Protein AF-A0A965H391-F1 (afdb_monomer)

Radius of gyration: 16.69 Å; Cα contacts (8 Å, |Δi|>4): 36; chains: 1; bounding box: 26×59×29 Å

Structure (mmCIF, N/CA/C/O backbone):
data_AF-A0A965H391-F1
#
_entry.id   AF-A0A965H391-F1
#
loop_
_atom_site.group_PDB
_atom_site.id
_atom_site.type_symbol
_atom_site.label_atom_id
_atom_site.label_alt_id
_atom_site.label_comp_id
_atom_site.label_asym_id
_atom_site.label_entity_id
_atom_site.label_seq_id
_atom_site.pdbx_PDB_ins_code
_atom_site.Cartn_x
_atom_site.Cartn_y
_atom_site.Cartn_z
_atom_site.occupancy
_atom_site.B_iso_or_equiv
_atom_site.auth_seq_id
_atom_site.auth_comp_id
_atom_site.auth_asym_id
_atom_site.auth_atom_id
_atom_site.pdbx_PDB_model_num
ATOM 1 N N . MET A 1 1 ? -5.784 -49.382 -8.879 1.00 51.28 1 MET A N 1
ATOM 2 C CA . MET A 1 1 ? -5.976 -48.268 -9.828 1.00 51.28 1 MET A CA 1
ATOM 3 C C . MET A 1 1 ? -5.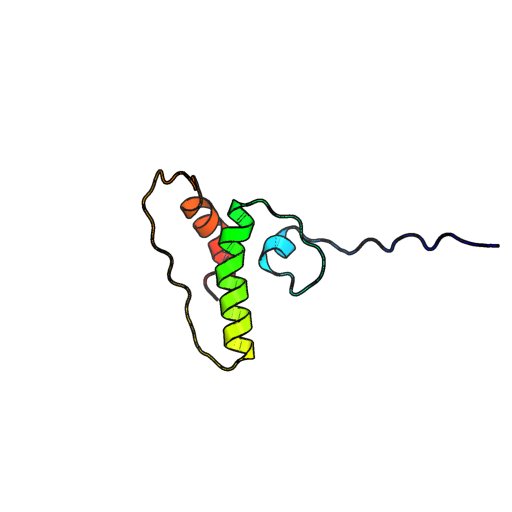570 -47.008 -9.078 1.00 51.28 1 MET A C 1
ATOM 5 O O . MET A 1 1 ? -6.305 -46.589 -8.200 1.00 51.28 1 MET A O 1
ATOM 9 N N . ASN A 1 2 ? -4.339 -46.529 -9.270 1.00 61.16 2 ASN A N 1
ATOM 10 C CA . ASN A 1 2 ? -3.808 -45.379 -8.535 1.00 61.16 2 ASN A CA 1
ATOM 11 C C . ASN A 1 2 ? -3.978 -44.155 -9.437 1.00 61.16 2 ASN A C 1
ATOM 13 O O . ASN A 1 2 ? -3.213 -43.985 -10.382 1.00 61.16 2 ASN A O 1
ATOM 17 N N . MET A 1 3 ? -5.039 -43.382 -9.220 1.00 62.50 3 MET A N 1
ATOM 18 C CA . MET A 1 3 ? -5.212 -42.103 -9.901 1.00 62.50 3 MET A CA 1
ATOM 19 C C . MET A 1 3 ? -4.198 -41.148 -9.258 1.00 62.50 3 MET A C 1
ATOM 21 O O . MET A 1 3 ? -4.254 -40.987 -8.035 1.00 62.50 3 MET A O 1
ATOM 25 N N . PRO A 1 4 ? -3.231 -40.569 -9.993 1.00 63.38 4 PRO A N 1
ATOM 26 C CA . PRO A 1 4 ? -2.464 -39.473 -9.425 1.00 63.38 4 PRO A CA 1
ATOM 27 C C . PRO A 1 4 ? -3.486 -38.400 -9.053 1.00 63.38 4 PRO A C 1
ATOM 29 O O . PRO A 1 4 ? -4.298 -38.016 -9.893 1.00 63.38 4 PRO A O 1
ATOM 32 N N . ALA A 1 5 ? -3.514 -37.994 -7.782 1.00 68.12 5 ALA A N 1
ATOM 33 C CA . ALA A 1 5 ? -4.318 -36.857 -7.368 1.00 68.12 5 ALA A CA 1
ATOM 34 C C . ALA A 1 5 ? -3.877 -35.682 -8.244 1.00 68.12 5 ALA A C 1
ATOM 36 O O . ALA A 1 5 ? -2.742 -35.217 -8.116 1.00 68.12 5 ALA A O 1
ATOM 37 N N . GLU A 1 6 ? -4.721 -35.275 -9.194 1.00 66.56 6 GLU A N 1
ATOM 38 C CA . GLU A 1 6 ? -4.437 -34.089 -9.984 1.00 66.56 6 GLU A CA 1
ATOM 39 C C . GLU A 1 6 ? -4.256 -32.941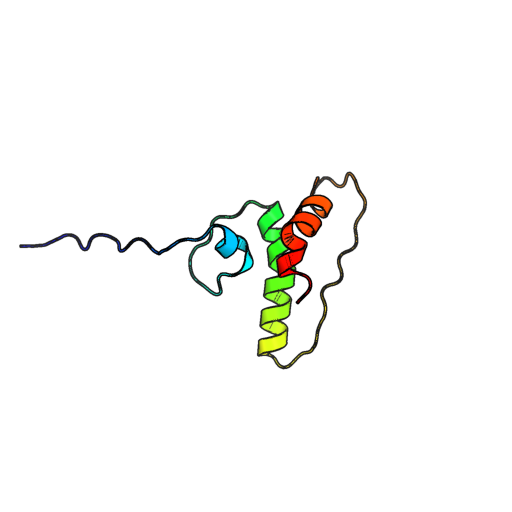 -8.993 1.00 66.56 6 GLU A C 1
ATOM 41 O O . GLU A 1 6 ? -5.106 -32.767 -8.109 1.00 66.56 6 GLU A O 1
ATOM 46 N N . PRO A 1 7 ? -3.136 -32.201 -9.050 1.00 67.06 7 PRO A N 1
ATOM 47 C CA . PRO A 1 7 ? -2.949 -31.089 -8.144 1.00 67.06 7 PRO A CA 1
ATOM 48 C C . PRO A 1 7 ? -4.096 -30.113 -8.396 1.00 67.06 7 PRO A C 1
ATOM 50 O O . PRO A 1 7 ? -4.199 -29.539 -9.479 1.00 67.06 7 PRO A O 1
ATOM 53 N N . MET A 1 8 ? -4.981 -29.959 -7.408 1.00 75.81 8 MET A N 1
ATOM 54 C CA . MET A 1 8 ? -6.051 -28.974 -7.472 1.00 75.81 8 MET A CA 1
ATOM 55 C C . MET A 1 8 ? -5.401 -27.601 -7.625 1.00 75.81 8 MET A C 1
ATOM 57 O O . MET A 1 8 ? -4.771 -27.092 -6.694 1.00 75.81 8 MET A O 1
ATOM 61 N N . LEU A 1 9 ? -5.508 -27.025 -8.821 1.00 77.50 9 LEU A N 1
ATOM 62 C CA . LEU A 1 9 ? -5.021 -25.680 -9.083 1.00 77.50 9 LEU A CA 1
ATOM 63 C C . LEU A 1 9 ? -5.851 -24.709 -8.247 1.00 77.50 9 LEU A C 1
ATOM 65 O O . LEU A 1 9 ? -7.081 -24.712 -8.299 1.00 77.50 9 LEU A O 1
ATOM 69 N N . ARG A 1 10 ? -5.166 -23.891 -7.447 1.00 81.25 10 ARG A N 1
ATOM 70 C CA . ARG A 1 10 ? -5.806 -22.810 -6.701 1.00 81.25 10 ARG A CA 1
ATOM 71 C C .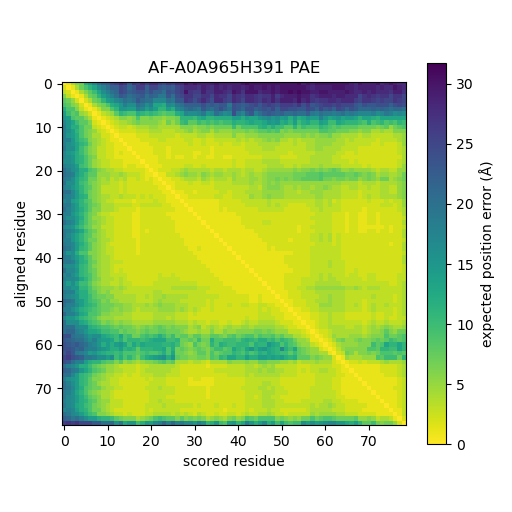 ARG A 1 10 ? -6.381 -21.797 -7.694 1.00 81.25 10 ARG A C 1
ATOM 73 O O . ARG A 1 10 ? -5.729 -21.482 -8.687 1.00 81.25 10 ARG A O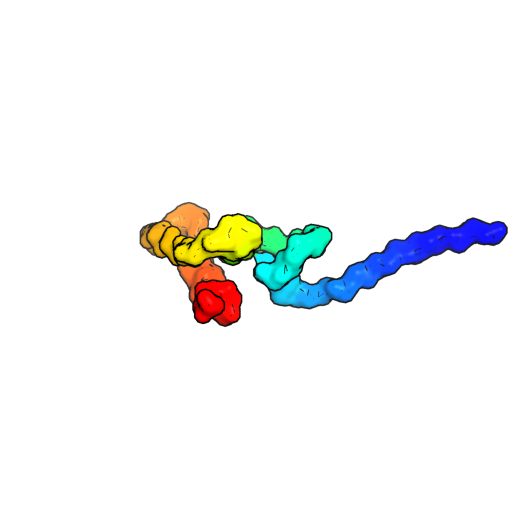 1
ATOM 80 N N . ASP A 1 11 ? -7.565 -21.268 -7.400 1.00 86.00 11 ASP A N 1
ATOM 81 C CA . ASP A 1 11 ? -8.090 -20.092 -8.096 1.00 86.00 11 ASP A CA 1
ATOM 82 C C . ASP A 1 11 ? -7.228 -18.877 -7.716 1.00 86.00 11 ASP A C 1
ATOM 84 O O . ASP A 1 11 ? -7.177 -18.489 -6.546 1.00 86.00 11 ASP A O 1
ATOM 88 N N . VAL A 1 12 ? -6.463 -18.362 -8.682 1.00 87.31 12 VAL A N 1
ATOM 89 C CA . VAL A 1 12 ? -5.486 -17.282 -8.491 1.00 87.31 12 VAL A CA 1
ATOM 90 C C . VAL A 1 12 ? -5.973 -16.039 -9.212 1.00 87.31 12 VAL A C 1
ATOM 92 O O . VAL A 1 12 ? -6.180 -16.047 -10.426 1.00 87.31 12 VAL A O 1
ATOM 95 N N . GLN A 1 13 ? -6.072 -14.942 -8.470 1.00 90.94 13 GLN A N 1
ATOM 96 C CA . GLN A 1 13 ? -6.454 -13.638 -8.988 1.00 90.94 13 GLN A CA 1
ATOM 97 C C . GLN A 1 13 ? -5.247 -12.701 -9.022 1.00 90.94 13 GLN A C 1
ATOM 99 O O . GLN A 1 13 ? -4.344 -12.762 -8.189 1.00 90.94 13 GLN A O 1
ATOM 104 N N . LEU A 1 14 ? -5.226 -11.767 -9.978 1.00 90.69 14 LEU A N 1
ATOM 105 C CA . LEU A 1 14 ? -4.109 -10.823 -10.103 1.00 90.69 14 LEU A CA 1
ATOM 106 C C . LEU A 1 14 ? -3.903 -9.989 -8.835 1.00 90.69 14 LEU A C 1
ATOM 108 O O . LEU A 1 14 ? -2.771 -9.604 -8.539 1.00 90.69 14 LEU A O 1
ATOM 112 N N . ASP A 1 15 ? -4.968 -9.678 -8.101 1.00 93.06 15 ASP A N 1
ATOM 113 C CA . ASP A 1 15 ? -4.903 -8.855 -6.892 1.00 93.06 15 ASP A CA 1
ATOM 114 C C . ASP A 1 15 ? -4.423 -9.616 -5.652 1.00 93.06 15 ASP A C 1
ATOM 116 O O . ASP A 1 15 ? -4.052 -8.972 -4.669 1.00 93.06 15 ASP A O 1
ATOM 120 N N . ASP A 1 16 ? -4.266 -10.942 -5.725 1.00 93.94 16 ASP A N 1
ATOM 121 C CA . ASP A 1 16 ? -3.750 -11.771 -4.626 1.00 93.94 16 ASP A CA 1
ATOM 122 C C . ASP A 1 16 ? -2.368 -11.314 -4.148 1.00 93.94 16 ASP A C 1
ATOM 124 O O . ASP A 1 16 ? -2.044 -11.402 -2.958 1.00 93.94 16 ASP A O 1
ATOM 128 N N . LYS A 1 17 ? -1.581 -10.710 -5.050 1.00 94.12 17 LYS A N 1
ATOM 129 C CA . LYS A 1 17 ? -0.313 -10.037 -4.731 1.00 94.12 17 LYS A CA 1
ATOM 130 C C . LYS A 1 17 ? -0.441 -8.983 -3.623 1.00 94.12 17 LYS A C 1
ATOM 132 O O . LYS A 1 17 ? 0.543 -8.733 -2.933 1.00 94.12 17 LYS A O 1
ATOM 137 N N . TYR A 1 18 ? -1.629 -8.435 -3.366 1.00 94.88 18 TYR A N 1
ATOM 138 C CA . TYR A 1 18 ? -1.912 -7.526 -2.250 1.00 94.88 18 TYR A CA 1
ATOM 139 C C . TYR A 1 18 ? -2.951 -8.078 -1.271 1.00 94.88 18 TYR A C 1
ATOM 141 O O . TYR A 1 18 ? -2.823 -7.842 -0.071 1.00 94.88 18 TYR A O 1
ATOM 149 N N . THR A 1 19 ? -3.949 -8.833 -1.729 1.00 93.50 19 THR A N 1
ATOM 150 C CA . THR A 1 19 ? -5.114 -9.220 -0.911 1.00 93.50 19 THR A CA 1
ATOM 151 C C . THR A 1 19 ? -4.956 -10.549 -0.190 1.00 93.50 19 THR A C 1
ATOM 153 O O . THR A 1 19 ? -5.451 -10.660 0.927 1.00 93.50 19 TH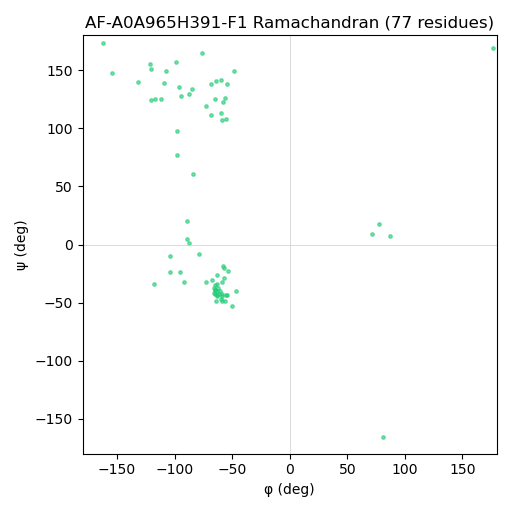R A O 1
ATOM 156 N N . ALA A 1 20 ? -4.230 -11.516 -0.763 1.00 93.19 20 ALA A N 1
ATOM 157 C CA . ALA A 1 20 ? -4.144 -12.861 -0.198 1.00 93.19 20 ALA A CA 1
ATOM 158 C C . ALA A 1 20 ? -3.680 -12.835 1.267 1.00 93.19 20 ALA A C 1
ATOM 160 O O . ALA A 1 20 ? -2.761 -12.100 1.633 1.00 93.19 20 ALA A O 1
ATOM 161 N N . ASP A 1 21 ? -4.297 -13.657 2.095 1.00 89.19 21 ASP A N 1
ATOM 162 C CA . ASP A 1 21 ? -4.017 -13.843 3.518 1.00 89.19 21 ASP A CA 1
ATOM 163 C C . ASP A 1 21 ? -3.067 -15.023 3.781 1.00 89.19 21 ASP A C 1
ATOM 165 O O . ASP A 1 21 ? -2.328 -15.017 4.765 1.00 89.19 21 ASP A O 1
ATOM 169 N N . GLY A 1 22 ? -3.005 -15.988 2.859 1.00 87.62 22 GLY A N 1
ATOM 170 C CA . GLY A 1 22 ? -2.093 -17.124 2.939 1.00 87.62 22 GLY A CA 1
ATOM 171 C C . GLY A 1 22 ? -1.871 -17.872 1.623 1.00 87.62 22 GLY A C 1
ATOM 172 O O . GLY A 1 22 ? -2.525 -17.640 0.602 1.00 87.62 22 GLY A O 1
ATOM 173 N N . GLY A 1 23 ? -0.936 -18.822 1.666 1.00 89.06 23 GLY A N 1
ATOM 174 C CA . GLY A 1 23 ? -0.490 -19.622 0.522 1.00 89.06 23 GLY A CA 1
ATOM 175 C C . GLY A 1 23 ? 0.527 -18.911 -0.375 1.00 89.06 23 GLY A C 1
ATOM 176 O O . GLY A 1 23 ? 1.147 -17.925 0.020 1.00 89.06 23 GLY A O 1
ATOM 177 N N . GLN A 1 24 ? 0.744 -19.459 -1.572 1.00 89.88 24 GLN A N 1
ATOM 178 C CA . GLN A 1 24 ? 1.741 -18.951 -2.514 1.00 89.88 24 GLN A CA 1
ATOM 179 C C . GLN A 1 24 ? 1.171 -17.811 -3.362 1.00 89.88 24 GLN A C 1
ATOM 181 O O . GLN A 1 24 ? 0.079 -17.925 -3.912 1.00 89.88 24 GLN A O 1
ATOM 186 N N . VAL A 1 25 ? 1.941 -16.730 -3.486 1.00 92.31 25 VAL A N 1
ATOM 187 C CA . VAL A 1 25 ? 1.638 -15.581 -4.345 1.00 92.31 25 VAL A CA 1
ATOM 188 C C . VAL A 1 25 ? 2.864 -15.228 -5.177 1.00 92.31 25 VAL A C 1
ATOM 190 O O . VAL A 1 25 ? 3.989 -15.242 -4.676 1.00 92.31 25 VAL A O 1
ATOM 193 N N . TYR A 1 26 ? 2.646 -14.890 -6.446 1.00 91.19 26 TYR A N 1
ATOM 194 C CA . TYR A 1 26 ? 3.699 -14.421 -7.342 1.00 91.19 26 TYR A CA 1
ATOM 195 C C . TYR A 1 26 ? 3.734 -12.898 -7.346 1.00 91.19 26 TYR A C 1
ATOM 197 O O . TYR A 1 26 ? 2.712 -12.241 -7.549 1.00 91.19 26 TYR A O 1
ATOM 205 N N . LEU A 1 27 ? 4.914 -12.334 -7.108 1.00 93.94 27 LEU A N 1
ATOM 206 C CA . LEU A 1 27 ? 5.107 -10.893 -7.024 1.00 93.94 27 LEU A CA 1
ATOM 207 C C . LEU A 1 27 ? 6.545 -10.502 -7.369 1.00 93.94 27 LEU A C 1
ATOM 209 O O . LEU A 1 27 ? 7.490 -11.243 -7.103 1.00 93.94 27 LEU A O 1
ATOM 213 N N . THR A 1 28 ? 6.711 -9.325 -7.964 1.00 94.00 28 THR A N 1
ATOM 214 C CA . THR A 1 28 ? 8.028 -8.712 -8.176 1.00 94.00 28 THR A CA 1
ATOM 215 C C . THR A 1 28 ? 8.570 -8.126 -6.872 1.00 94.00 28 THR A C 1
ATOM 217 O O . THR A 1 28 ? 7.814 -7.877 -5.931 1.00 94.00 28 THR A O 1
ATOM 220 N N . GLY A 1 29 ? 9.869 -7.811 -6.821 1.00 92.50 29 GLY A N 1
ATOM 221 C CA . GLY A 1 29 ? 10.465 -7.144 -5.656 1.00 92.50 29 GLY A CA 1
ATOM 222 C C . GLY A 1 29 ? 9.745 -5.843 -5.272 1.00 92.50 29 GLY A C 1
ATOM 223 O O . GLY A 1 29 ? 9.414 -5.639 -4.109 1.00 92.50 29 GLY A O 1
ATOM 224 N N . THR A 1 30 ? 9.397 -4.997 -6.247 1.00 93.56 30 THR A N 1
ATOM 225 C CA . THR A 1 30 ? 8.653 -3.751 -5.990 1.00 93.56 30 THR A CA 1
ATOM 226 C C . THR A 1 30 ? 7.245 -4.018 -5.454 1.00 93.56 30 THR A C 1
ATOM 228 O O . THR A 1 30 ? 6.793 -3.322 -4.549 1.00 93.56 30 THR A O 1
ATOM 231 N N . GLN A 1 31 ? 6.547 -5.040 -5.963 1.00 94.50 31 GLN A N 1
ATOM 232 C CA . GLN A 1 31 ? 5.241 -5.440 -5.428 1.00 94.50 31 GLN A CA 1
ATOM 233 C C . GLN A 1 31 ? 5.358 -5.970 -3.994 1.00 94.50 31 GLN A C 1
ATOM 235 O O . GLN A 1 31 ? 4.477 -5.693 -3.184 1.00 94.50 31 GLN A O 1
ATOM 240 N N . ALA A 1 32 ? 6.458 -6.657 -3.661 1.00 94.75 32 ALA A N 1
ATOM 241 C CA . ALA A 1 32 ? 6.753 -7.085 -2.295 1.00 94.75 32 ALA A CA 1
ATOM 242 C C . ALA A 1 32 ? 6.835 -5.884 -1.355 1.00 94.75 32 ALA A C 1
ATOM 244 O O . ALA A 1 32 ? 6.166 -5.864 -0.327 1.00 94.75 32 ALA A O 1
ATOM 245 N N . LEU A 1 33 ? 7.593 -4.857 -1.750 1.00 94.19 33 LEU A N 1
ATOM 246 C CA . LEU A 1 33 ? 7.745 -3.633 -0.965 1.00 94.19 33 LEU A CA 1
ATOM 247 C C . LEU A 1 33 ? 6.407 -2.918 -0.751 1.00 94.19 33 LEU A C 1
ATOM 249 O O . LEU A 1 33 ? 6.135 -2.485 0.362 1.00 94.19 33 LEU A O 1
ATOM 253 N N . VAL A 1 34 ? 5.539 -2.870 -1.769 1.00 95.19 34 VAL A N 1
ATOM 254 C CA . VAL A 1 34 ? 4.177 -2.314 -1.635 1.00 95.19 34 VAL A CA 1
ATOM 255 C C . VAL A 1 34 ? 3.316 -3.157 -0.686 1.00 95.19 34 VAL A C 1
ATOM 257 O O . VAL A 1 34 ? 2.515 -2.618 0.072 1.00 95.19 34 VAL A O 1
ATOM 260 N N . ARG A 1 35 ? 3.468 -4.485 -0.707 1.00 95.31 35 ARG A N 1
ATOM 261 C CA . ARG A 1 35 ? 2.691 -5.412 0.127 1.00 95.31 35 ARG A CA 1
ATOM 262 C C . ARG A 1 35 ? 3.107 -5.369 1.603 1.00 95.31 35 ARG A C 1
ATOM 264 O O . ARG A 1 35 ? 2.261 -5.571 2.471 1.00 95.31 35 ARG A O 1
ATOM 271 N N . LEU A 1 36 ? 4.380 -5.108 1.903 1.00 94.56 36 LEU A N 1
ATOM 272 C CA . LEU A 1 36 ? 4.913 -5.067 3.272 1.00 94.56 36 LEU A CA 1
ATOM 273 C C . LEU A 1 36 ? 4.097 -4.199 4.254 1.00 94.56 36 LEU A C 1
ATOM 275 O O . LEU A 1 36 ? 3.701 -4.734 5.292 1.00 94.56 36 LEU A O 1
ATOM 279 N N . PRO A 1 37 ? 3.791 -2.914 3.977 1.00 94.31 37 PRO A N 1
ATOM 280 C CA . PRO A 1 37 ? 2.997 -2.090 4.891 1.00 94.31 37 PRO A CA 1
ATOM 281 C C . PRO A 1 37 ? 1.571 -2.624 5.092 1.00 94.31 37 PRO A C 1
ATOM 283 O O . PRO A 1 37 ? 1.063 -2.571 6.209 1.00 94.31 37 PRO A O 1
ATOM 286 N N . LEU A 1 38 ? 0.952 -3.218 4.064 1.00 94.25 38 LEU A N 1
ATOM 287 C CA . LEU A 1 38 ? -0.363 -3.865 4.186 1.00 94.25 38 LEU A CA 1
ATOM 288 C C . LEU A 1 38 ? -0.308 -5.056 5.145 1.00 94.25 38 LEU A C 1
ATOM 290 O O . LEU A 1 38 ? -1.178 -5.232 5.995 1.00 94.25 38 LEU A O 1
ATOM 294 N N . MET A 1 39 ? 0.739 -5.875 5.030 1.00 94.81 39 MET A N 1
ATOM 295 C CA . MET A 1 39 ? 0.952 -7.011 5.924 1.00 94.81 39 MET A CA 1
ATOM 296 C C . MET A 1 39 ? 1.207 -6.561 7.363 1.00 94.81 39 MET A C 1
ATOM 298 O O . MET A 1 39 ? 0.692 -7.192 8.285 1.00 94.81 39 MET A O 1
ATOM 302 N N . GLN A 1 40 ? 1.962 -5.477 7.558 1.00 95.56 40 GLN A N 1
ATOM 303 C CA . GLN A 1 40 ? 2.176 -4.905 8.885 1.00 95.56 40 GLN A CA 1
ATOM 304 C C . GLN A 1 40 ? 0.858 -4.396 9.480 1.00 95.56 40 GLN A C 1
ATOM 306 O O . GLN A 1 40 ? 0.506 -4.805 10.581 1.00 95.56 40 GLN A O 1
ATOM 311 N N . ARG A 1 41 ? 0.071 -3.617 8.724 1.00 94.50 41 ARG A N 1
ATOM 312 C CA . ARG A 1 41 ? -1.251 -3.135 9.156 1.00 94.50 41 ARG A CA 1
ATOM 313 C C . ARG A 1 41 ? -2.177 -4.280 9.566 1.00 94.50 41 ARG A C 1
ATOM 315 O O . ARG A 1 41 ? -2.822 -4.197 10.605 1.00 94.50 41 ARG A O 1
ATOM 322 N N . ARG A 1 42 ? -2.216 -5.370 8.790 1.00 93.50 42 ARG A N 1
ATOM 323 C CA . ARG A 1 42 ? -3.000 -6.574 9.124 1.00 93.50 42 ARG A CA 1
ATOM 324 C C . ARG A 1 42 ? -2.554 -7.218 10.436 1.00 93.50 42 ARG A C 1
ATOM 326 O O . ARG A 1 42 ? -3.403 -7.606 11.232 1.00 93.50 42 ARG A O 1
ATOM 333 N N . ARG A 1 43 ? -1.242 -7.326 10.674 1.00 95.44 43 ARG A N 1
ATOM 334 C CA . ARG A 1 43 ? -0.704 -7.850 11.943 1.00 95.44 43 ARG A CA 1
ATOM 335 C C . ARG A 1 43 ? -1.050 -6.947 13.118 1.00 95.44 43 ARG A C 1
ATOM 337 O O . ARG A 1 43 ? -1.462 -7.450 14.156 1.00 95.44 43 ARG A O 1
ATOM 344 N N . ASP A 1 44 ? -0.926 -5.639 12.935 1.00 97.19 44 ASP A N 1
ATOM 345 C CA . ASP A 1 44 ? -1.240 -4.655 13.966 1.00 97.19 44 ASP A CA 1
ATOM 346 C C . ASP A 1 44 ? -2.728 -4.704 14.332 1.00 97.19 44 ASP A C 1
ATOM 348 O O . ASP A 1 44 ? -3.062 -4.780 15.510 1.00 97.19 44 ASP A O 1
ATOM 352 N N . LEU A 1 45 ? -3.622 -4.788 13.340 1.00 95.69 45 LEU A N 1
ATOM 353 C CA . LEU A 1 45 ? -5.057 -4.994 13.563 1.00 95.69 45 LEU A CA 1
ATOM 354 C C . LEU A 1 45 ? -5.349 -6.293 14.325 1.00 95.69 45 LEU A C 1
ATOM 356 O O . LEU A 1 45 ? -6.132 -6.278 15.272 1.00 95.69 45 LEU A O 1
ATOM 360 N N . ALA A 1 46 ? -4.694 -7.401 13.961 1.00 96.56 46 ALA A N 1
ATOM 361 C CA . ALA A 1 46 ? -4.835 -8.675 14.669 1.00 96.56 46 ALA A CA 1
ATOM 362 C C . ALA A 1 46 ? -4.335 -8.609 16.126 1.00 96.56 46 ALA A C 1
ATOM 364 O O . ALA A 1 46 ? -4.818 -9.354 16.976 1.00 96.56 46 ALA A O 1
ATOM 365 N N . ALA A 1 47 ? -3.401 -7.704 16.424 1.00 98.19 47 ALA A N 1
ATOM 366 C CA . ALA A 1 47 ? -2.921 -7.413 17.773 1.00 98.19 47 ALA A CA 1
ATOM 367 C C . ALA A 1 47 ? -3.753 -6.340 18.510 1.00 98.19 47 ALA A C 1
ATOM 369 O O . ALA A 1 47 ? -3.420 -5.984 19.639 1.00 98.19 47 ALA A O 1
ATOM 370 N N . GLY A 1 48 ? -4.816 -5.804 17.896 1.00 98.25 48 GLY A N 1
ATOM 371 C CA . GLY A 1 48 ? -5.651 -4.745 18.475 1.00 98.25 48 GLY A CA 1
ATOM 372 C C . GLY A 1 48 ? -5.036 -3.341 18.416 1.00 98.25 48 GLY A C 1
ATOM 373 O O . GLY A 1 48 ? -5.472 -2.448 19.140 1.00 98.25 48 GLY A O 1
ATOM 374 N N . LEU A 1 49 ? -4.025 -3.124 17.572 1.00 98.19 49 LEU A N 1
ATOM 375 C CA . LEU A 1 49 ? -3.338 -1.845 17.406 1.00 98.19 49 LEU A CA 1
ATOM 376 C C . LEU A 1 49 ? -3.911 -1.050 16.222 1.00 98.19 49 LEU A C 1
ATOM 378 O O . LEU A 1 49 ? -4.099 -1.568 15.118 1.00 98.19 49 LEU A O 1
ATOM 382 N N . ASN A 1 50 ? -4.132 0.251 16.427 1.00 95.62 50 ASN A N 1
ATOM 383 C CA . ASN A 1 50 ? -4.540 1.169 15.363 1.00 95.62 50 ASN A CA 1
ATOM 384 C C . ASN A 1 50 ? -3.344 1.949 14.799 1.00 95.62 50 ASN A C 1
ATOM 386 O O . ASN A 1 50 ? -3.122 3.107 15.145 1.00 95.62 50 ASN A O 1
ATOM 390 N N . THR A 1 51 ? -2.549 1.288 13.963 1.00 95.00 51 THR A N 1
ATOM 391 C CA . THR A 1 51 ? -1.351 1.856 13.334 1.00 95.00 51 THR A CA 1
ATOM 392 C C . THR A 1 51 ? -1.619 2.323 11.903 1.00 95.00 51 THR A C 1
ATOM 394 O O . THR A 1 51 ? -2.531 1.842 11.231 1.00 95.00 51 THR A O 1
ATOM 397 N N . GLY A 1 52 ? -0.786 3.248 11.424 1.00 92.00 52 GLY A N 1
ATOM 398 C CA . GLY A 1 52 ? -0.724 3.657 10.022 1.00 92.00 52 GLY A CA 1
ATOM 399 C C . GLY A 1 52 ? 0.670 3.419 9.446 1.00 92.00 52 GLY A C 1
ATOM 400 O O . GLY A 1 52 ? 1.666 3.461 10.169 1.00 92.00 52 GLY A O 1
ATOM 401 N N . GLY A 1 53 ? 0.746 3.175 8.138 1.00 90.38 53 GLY A N 1
ATOM 402 C CA . GLY A 1 53 ? 2.014 3.104 7.417 1.00 90.38 53 GLY A CA 1
ATOM 403 C C . GLY A 1 53 ? 2.452 4.488 6.942 1.00 90.38 53 GLY A C 1
ATOM 404 O O . GLY A 1 53 ? 1.685 5.183 6.283 1.00 90.38 53 GLY A O 1
ATOM 405 N N . TYR A 1 54 ? 3.694 4.876 7.231 1.00 91.88 54 TYR A N 1
ATOM 406 C CA . TYR A 1 54 ? 4.303 6.089 6.683 1.00 91.88 54 TYR A CA 1
ATOM 407 C C . TYR A 1 54 ? 5.515 5.721 5.829 1.00 91.88 54 TYR A C 1
ATOM 409 O O . TYR A 1 54 ? 6.423 5.032 6.293 1.00 91.88 54 TYR A O 1
ATOM 417 N N . ILE A 1 55 ? 5.523 6.173 4.575 1.00 90.25 55 ILE A N 1
ATOM 418 C CA . ILE A 1 55 ? 6.586 5.884 3.611 1.00 90.25 55 ILE A CA 1
ATOM 419 C C . ILE A 1 55 ? 7.198 7.206 3.161 1.00 90.25 55 ILE A C 1
ATOM 421 O O . ILE A 1 55 ? 6.503 8.076 2.638 1.00 90.25 55 ILE A O 1
ATOM 425 N N . SER A 1 56 ? 8.511 7.335 3.326 1.00 89.25 56 SER A N 1
ATOM 426 C CA . SER A 1 56 ? 9.301 8.455 2.823 1.00 89.25 56 SER A CA 1
ATOM 427 C C . SER A 1 56 ? 10.402 7.953 1.888 1.00 89.25 56 SER A C 1
ATOM 429 O O . SER A 1 56 ? 10.821 6.796 1.945 1.00 89.25 56 SER A O 1
ATOM 431 N N . GLY A 1 57 ? 10.859 8.816 0.985 1.00 86.81 57 GLY A N 1
ATOM 432 C CA . GLY A 1 57 ? 11.915 8.475 0.040 1.00 86.81 57 GLY A CA 1
ATOM 433 C C . GLY A 1 57 ? 12.203 9.599 -0.947 1.00 86.81 57 GLY A C 1
ATOM 434 O O . GLY A 1 57 ? 11.455 10.570 -1.043 1.00 86.81 57 GLY A O 1
ATOM 435 N N . TYR A 1 58 ? 13.298 9.451 -1.691 1.00 85.94 58 TYR A N 1
ATOM 436 C CA . TYR A 1 58 ? 13.709 10.377 -2.745 1.00 85.94 58 TYR A CA 1
ATOM 437 C C . TYR A 1 58 ? 13.526 9.737 -4.128 1.00 85.94 58 TYR A C 1
ATOM 439 O O . TYR A 1 58 ? 13.814 8.551 -4.323 1.00 85.94 58 TYR A O 1
ATOM 447 N N . ARG A 1 59 ? 13.042 10.517 -5.103 1.00 79.94 59 ARG A N 1
ATOM 448 C CA . ARG A 1 59 ? 12.853 10.037 -6.482 1.00 79.94 59 ARG A CA 1
ATOM 449 C C . ARG A 1 59 ? 14.201 9.766 -7.147 1.00 79.94 59 ARG A C 1
ATOM 451 O O . ARG A 1 59 ? 15.115 10.561 -7.019 1.00 79.94 59 ARG A O 1
ATOM 458 N N . GLY A 1 60 ? 14.313 8.672 -7.897 1.00 76.19 60 GLY A N 1
ATOM 459 C CA . GLY A 1 60 ? 15.589 8.259 -8.501 1.00 76.19 60 GLY A CA 1
ATOM 460 C C . GLY A 1 60 ? 16.467 7.395 -7.587 1.00 76.19 60 GLY A C 1
ATOM 461 O O . GLY A 1 60 ? 17.592 7.075 -7.952 1.00 76.19 60 GLY A O 1
ATOM 462 N N . SER A 1 61 ? 15.946 6.982 -6.426 1.00 77.75 61 SER A N 1
ATOM 463 C CA . SER A 1 61 ? 16.498 5.880 -5.627 1.00 77.75 61 SER A CA 1
ATOM 464 C C . SER A 1 61 ? 16.767 4.630 -6.490 1.00 77.75 61 SER A C 1
ATOM 466 O O . SER A 1 61 ? 16.000 4.375 -7.425 1.00 77.75 61 SER A O 1
ATOM 468 N N . PRO A 1 62 ? 17.785 3.803 -6.158 1.00 75.31 62 PRO A N 1
ATOM 469 C CA . PRO A 1 62 ? 18.034 2.522 -6.833 1.00 75.31 62 PRO A CA 1
ATOM 470 C C . PRO A 1 62 ? 16.824 1.573 -6.789 1.00 75.31 62 PRO A C 1
ATOM 472 O O . PRO A 1 62 ? 16.702 0.691 -7.634 1.00 75.31 62 PRO A O 1
ATOM 475 N N . ILE A 1 63 ? 15.888 1.789 -5.857 1.00 77.25 63 ILE A N 1
ATOM 476 C CA . ILE A 1 63 ? 14.556 1.169 -5.852 1.00 77.25 63 ILE A CA 1
ATOM 477 C C . ILE A 1 63 ? 13.620 1.996 -6.755 1.00 77.25 63 ILE A C 1
ATOM 479 O O . ILE A 1 63 ? 12.643 2.606 -6.312 1.00 77.25 63 ILE A O 1
ATOM 483 N N . GLY A 1 64 ? 13.974 2.082 -8.038 1.00 79.94 64 GLY A N 1
ATOM 484 C CA . GLY A 1 64 ? 13.276 2.907 -9.019 1.00 79.94 64 GLY A CA 1
ATOM 485 C C . GLY A 1 64 ? 11.799 2.527 -9.173 1.00 79.94 64 GLY A C 1
ATOM 486 O O . GLY A 1 64 ? 11.430 1.354 -9.137 1.00 79.94 64 GLY A O 1
ATOM 487 N N . GLY A 1 65 ? 10.938 3.534 -9.350 1.00 86.19 65 GLY A N 1
ATOM 488 C CA . GLY A 1 65 ? 9.509 3.344 -9.625 1.00 86.19 65 GLY A CA 1
ATOM 489 C C . GLY A 1 65 ? 8.675 2.827 -8.448 1.00 86.19 65 GLY A C 1
ATOM 490 O O . GLY A 1 65 ? 7.506 2.491 -8.645 1.00 86.19 65 GLY A O 1
ATOM 491 N N . TYR A 1 66 ? 9.235 2.758 -7.234 1.00 91.38 66 TYR A N 1
ATOM 492 C CA . TYR A 1 66 ? 8.476 2.360 -6.047 1.00 91.38 66 TYR A CA 1
ATOM 493 C C . TYR A 1 66 ? 7.342 3.337 -5.722 1.00 91.38 66 TYR A C 1
ATOM 495 O O . TYR A 1 66 ? 6.228 2.909 -5.433 1.00 91.38 66 TYR A O 1
ATOM 503 N N . ASP A 1 67 ? 7.586 4.639 -5.869 1.00 90.31 67 ASP A N 1
ATOM 504 C CA . ASP A 1 67 ? 6.562 5.678 -5.759 1.00 90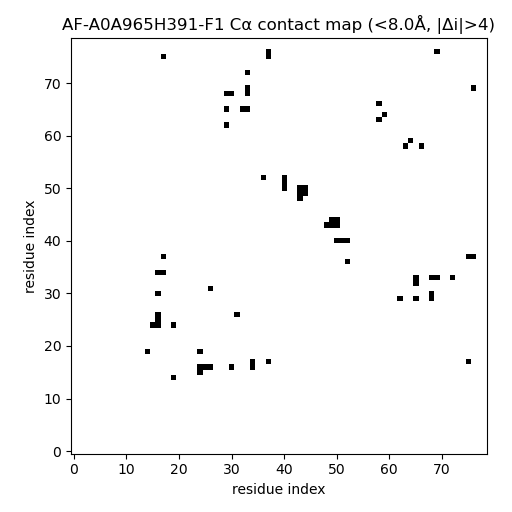.31 67 ASP A CA 1
ATOM 505 C C . ASP A 1 67 ? 5.402 5.423 -6.733 1.00 90.31 67 ASP A C 1
ATOM 507 O O . ASP A 1 67 ? 4.244 5.391 -6.330 1.00 90.31 67 ASP A O 1
ATOM 511 N N . GLN A 1 68 ? 5.697 5.147 -8.006 1.00 91.56 68 GLN A N 1
ATOM 512 C CA . GLN A 1 68 ? 4.679 4.817 -9.010 1.00 91.56 68 GLN A CA 1
ATOM 513 C C . GLN A 1 68 ? 3.916 3.533 -8.670 1.00 91.56 68 GLN A C 1
ATOM 5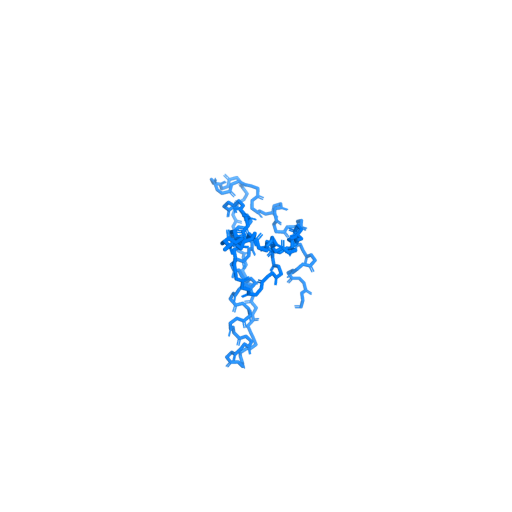15 O O . GLN A 1 68 ? 2.713 3.445 -8.917 1.00 91.56 68 GLN A O 1
ATOM 520 N N . ALA A 1 69 ? 4.599 2.530 -8.117 1.00 93.00 69 ALA A N 1
ATOM 521 C CA . ALA A 1 69 ? 3.965 1.291 -7.688 1.00 93.00 69 ALA A CA 1
ATOM 522 C C . ALA A 1 69 ? 2.991 1.525 -6.524 1.00 93.00 69 ALA A C 1
ATOM 524 O O . ALA A 1 69 ? 1.880 0.998 -6.567 1.00 93.00 69 ALA A O 1
ATOM 525 N N . LEU A 1 70 ? 3.361 2.362 -5.547 1.00 93.31 70 LEU A N 1
ATOM 526 C CA . LEU A 1 70 ? 2.465 2.792 -4.469 1.00 93.31 70 LEU A CA 1
ATOM 527 C C . LEU A 1 70 ? 1.238 3.517 -5.033 1.00 93.31 70 LEU A C 1
ATOM 529 O O . LEU A 1 70 ? 0.113 3.155 -4.702 1.00 93.31 70 LEU A O 1
ATOM 533 N N . TRP A 1 71 ? 1.428 4.456 -5.967 1.00 92.75 71 TRP A N 1
ATOM 534 C CA . TRP A 1 71 ? 0.313 5.160 -6.615 1.00 92.75 71 TRP A CA 1
ATOM 535 C C . TRP A 1 71 ? -0.649 4.218 -7.344 1.00 92.75 71 TRP A C 1
ATOM 537 O O . TRP A 1 71 ? -1.863 4.368 -7.238 1.00 92.75 71 TRP A O 1
ATOM 547 N N . ARG A 1 72 ? -0.130 3.221 -8.067 1.00 93.31 72 ARG A N 1
ATOM 548 C CA . ARG A 1 72 ? -0.962 2.218 -8.756 1.00 93.31 72 ARG A CA 1
ATOM 549 C C . ARG A 1 72 ? -1.709 1.306 -7.784 1.00 93.31 72 ARG A C 1
ATOM 551 O O . ARG A 1 72 ? -2.796 0.840 -8.106 1.00 93.31 72 ARG A O 1
ATOM 558 N N . ALA A 1 73 ? -1.130 1.049 -6.615 1.00 94.88 73 ALA A N 1
ATOM 559 C CA . ALA A 1 73 ? -1.717 0.217 -5.574 1.00 94.88 73 ALA A CA 1
ATOM 560 C C . ALA A 1 73 ? -2.599 0.997 -4.587 1.00 94.88 73 ALA A C 1
ATOM 562 O O . ALA A 1 73 ? -3.097 0.399 -3.640 1.00 94.88 73 ALA A O 1
ATOM 563 N N . ARG A 1 74 ? -2.829 2.297 -4.815 1.00 94.00 74 ARG A N 1
ATOM 564 C CA . ARG A 1 74 ? -3.577 3.195 -3.923 1.00 94.00 74 ARG A CA 1
ATOM 565 C C . ARG A 1 74 ? -4.897 2.616 -3.409 1.00 94.00 74 ARG A C 1
ATOM 567 O O . ARG A 1 74 ? -5.188 2.735 -2.229 1.00 94.00 74 ARG A O 1
ATOM 574 N N . LYS A 1 75 ? -5.645 1.910 -4.264 1.00 94.12 75 LYS A N 1
ATOM 575 C CA . LYS A 1 75 ? -6.913 1.253 -3.896 1.00 94.12 75 LYS A CA 1
ATOM 576 C C . LYS A 1 75 ? -6.804 0.233 -2.751 1.00 94.12 75 LYS A C 1
ATOM 578 O O . LYS A 1 75 ? -7.824 -0.162 -2.220 1.00 94.12 75 LYS A O 1
ATOM 583 N N . HIS A 1 76 ? -5.598 -0.245 -2.448 1.00 92.44 76 HIS A N 1
ATOM 584 C CA . HIS A 1 76 ? -5.321 -1.171 -1.351 1.00 92.44 76 HIS A CA 1
ATOM 585 C C . HIS A 1 76 ? -4.664 -0.485 -0.148 1.00 92.44 76 HIS A C 1
ATOM 587 O O . HIS A 1 76 ? -4.449 -1.141 0.860 1.00 92.44 76 HIS A O 1
ATOM 593 N N . LEU A 1 77 ? -4.245 0.777 -0.288 1.00 89.62 77 LEU A N 1
ATOM 594 C CA . LEU A 1 77 ? -3.490 1.532 0.719 1.00 89.62 77 LEU A CA 1
ATOM 595 C C . LEU A 1 77 ? -4.361 2.557 1.460 1.00 89.62 77 LEU A C 1
ATOM 597 O O . LEU A 1 77 ? -3.997 2.941 2.566 1.00 89.62 77 LEU A O 1
ATOM 601 N N . ASP A 1 78 ? -5.468 2.991 0.853 1.00 82.19 78 ASP A N 1
ATOM 602 C CA . ASP A 1 78 ? -6.373 4.029 1.370 1.00 82.19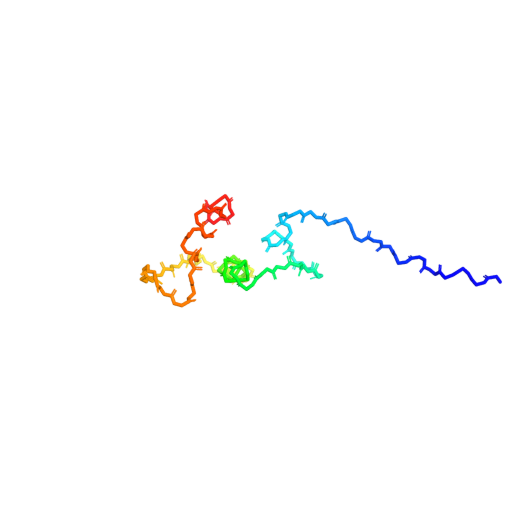 78 ASP A CA 1
ATOM 603 C C . ASP A 1 78 ? -7.505 3.462 2.274 1.00 82.19 78 ASP A C 1
ATOM 605 O O . ASP A 1 78 ? -8.525 4.128 2.446 1.00 82.19 78 ASP A O 1
ATOM 609 N N . ASP A 1 79 ? -7.338 2.249 2.823 1.00 61.03 79 ASP A N 1
ATOM 610 C CA . ASP A 1 79 ? -8.309 1.579 3.718 1.00 61.03 79 ASP A CA 1
ATOM 611 C C . ASP A 1 79 ? -8.442 2.250 5.102 1.00 61.03 79 ASP A C 1
ATOM 613 O O . ASP A 1 79 ? -7.399 2.560 5.735 1.00 61.03 79 ASP A O 1
#

Foldseek 3Di:
DDDPPDPPDDDDDPCCLAPPPDDDDDDDPLSVVLNVQSVVCVVCVVVVHDDADDDDDDAPPPSHCSVVVNVVCVVRRVD

Mean predicted aligned error: 6.5 Å

Secondary structure (DSSP, 8-state):
-------------TTHHHH--SS-----HHHHHHHHHHHHHHHHHHTT----------TT-SSTTHHHHHHHTGGGT--

pLDDT: mean 87.9, std 10.23, range [51.28, 98.25]

Solvent-accessib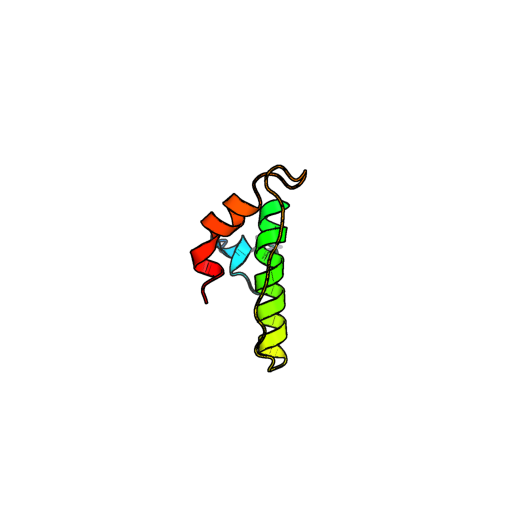le surface area (backbone atoms only — not comparable to full-atom values): 5414 Å² total; per-residue (Å²): 135,87,73,77,78,72,79,79,78,77,93,81,58,88,60,40,54,69,67,57,90,72,84,91,70,79,71,54,74,63,49,47,62,58,30,47,53,54,54,48,46,54,51,34,49,76,72,74,43,93,72,81,82,84,88,86,86,65,90,85,41,96,71,62,65,46,70,58,50,45,62,74,44,36,92,74,68,77,119

Sequence (79 aa):
MNMPAEPMLRDVQLDDKYTADGGQVYLTGTQALVRLPLMQRRRDLAAGLNTGGYISGYRGSPIGGYDQALWRARKHLDD